Protein AF-A0A175YCN9-F1 (afdb_monomer_lite)

Sequence (134 aa):
MVKDSDGDILVMVSTGSLKIINKRVNELWAMLMGLTCCLYVGKHKVILETEHADVVAEWESWRTFIDPSYYNVIRSLVKRTTDKRLKLDVLVVHESKNQLARYLAKDGALNRTLPVMYFKPFGRVREFWHRDMG

Organism: Daucus carota subsp. sativus (NCBI:txid79200)

Structure (mmCIF, N/CA/C/O backbone):
data_AF-A0A175YCN9-F1
#
_entry.id   AF-A0A175YCN9-F1
#
loop_
_atom_site.group_PDB
_atom_site.id
_atom_site.type_symbol
_atom_site.label_atom_id
_atom_site.label_alt_id
_atom_site.label_comp_id
_atom_site.label_asym_id
_atom_site.label_entity_id
_atom_site.label_seq_id
_atom_site.pdbx_PDB_ins_code
_atom_site.Cartn_x
_atom_site.Cartn_y
_atom_site.Cartn_z
_atom_site.occupancy
_atom_site.B_iso_or_equiv
_atom_site.auth_seq_id
_atom_site.auth_comp_id
_atom_site.auth_asym_id
_atom_site.auth_atom_id
_atom_site.pdbx_PDB_model_num
ATOM 1 N N . MET A 1 1 ? -2.670 -4.330 -0.073 1.00 81.88 1 MET A N 1
ATOM 2 C CA . MET A 1 1 ? -3.995 -4.244 0.592 1.00 81.88 1 MET A CA 1
ATOM 3 C C . MET A 1 1 ? -3.850 -3.461 1.886 1.00 81.88 1 MET A C 1
ATOM 5 O O . MET A 1 1 ? -2.803 -3.565 2.508 1.00 81.88 1 MET A O 1
ATOM 9 N N . VAL A 1 2 ? -4.861 -2.696 2.305 1.00 81.69 2 VAL A N 1
ATOM 10 C CA . VAL A 1 2 ? -4.828 -1.975 3.586 1.00 81.69 2 VAL A CA 1
ATOM 11 C C . VAL A 1 2 ? -5.940 -2.446 4.515 1.00 81.69 2 VAL A C 1
ATOM 13 O O . VAL A 1 2 ? -7.098 -2.549 4.102 1.00 81.69 2 VAL A O 1
ATOM 16 N N . LYS A 1 3 ? -5.571 -2.729 5.764 1.00 83.50 3 LYS A N 1
ATOM 17 C CA . LYS A 1 3 ? -6.444 -3.233 6.826 1.00 83.50 3 LYS A CA 1
ATOM 18 C C . LYS A 1 3 ? -6.483 -2.268 8.005 1.00 83.50 3 LYS A C 1
ATOM 20 O O . LYS A 1 3 ? -5.593 -1.428 8.131 1.00 83.50 3 LYS A O 1
ATOM 25 N N . ASP A 1 4 ? -7.480 -2.384 8.872 1.00 83.31 4 ASP A N 1
ATOM 26 C CA . ASP A 1 4 ? -7.411 -1.783 10.206 1.00 83.31 4 ASP A CA 1
ATOM 27 C C . ASP A 1 4 ? -6.798 -2.743 11.238 1.00 83.31 4 ASP A C 1
ATOM 29 O O . ASP A 1 4 ? -6.372 -3.854 10.915 1.00 83.31 4 ASP A O 1
ATOM 33 N N . SER A 1 5 ? -6.717 -2.295 12.492 1.00 79.94 5 SER A N 1
ATOM 34 C CA . SER A 1 5 ? -6.163 -3.085 13.595 1.00 79.94 5 SER A CA 1
ATOM 35 C C . SER A 1 5 ? -6.964 -4.339 13.942 1.00 79.94 5 SER A C 1
ATOM 37 O O . SER A 1 5 ? -6.419 -5.230 14.589 1.00 79.94 5 SER A O 1
ATOM 39 N N . ASP A 1 6 ? -8.234 -4.416 13.541 1.00 78.25 6 ASP A N 1
ATOM 40 C CA . ASP A 1 6 ? -9.104 -5.563 13.805 1.00 78.25 6 ASP A CA 1
ATOM 41 C C . ASP A 1 6 ? -9.015 -6.636 12.712 1.00 78.25 6 ASP A C 1
ATOM 43 O O . ASP A 1 6 ? -9.557 -7.739 12.886 1.00 78.25 6 ASP A O 1
ATOM 47 N N . GLY A 1 7 ? -8.283 -6.331 11.634 1.00 74.12 7 GLY A N 1
ATOM 48 C CA . GLY A 1 7 ? -8.094 -7.179 10.463 1.00 74.12 7 GLY A CA 1
ATOM 49 C C . GLY A 1 7 ? -9.116 -6.931 9.353 1.00 74.12 7 GLY A C 1
ATOM 50 O O . GLY A 1 7 ? -9.119 -7.678 8.371 1.00 74.12 7 GLY A O 1
ATOM 51 N N . ASP A 1 8 ? -9.963 -5.905 9.479 1.00 78.69 8 ASP A N 1
ATOM 52 C CA . ASP A 1 8 ? -10.955 -5.560 8.461 1.00 78.69 8 ASP A CA 1
ATOM 53 C C . ASP A 1 8 ? -10.256 -4.953 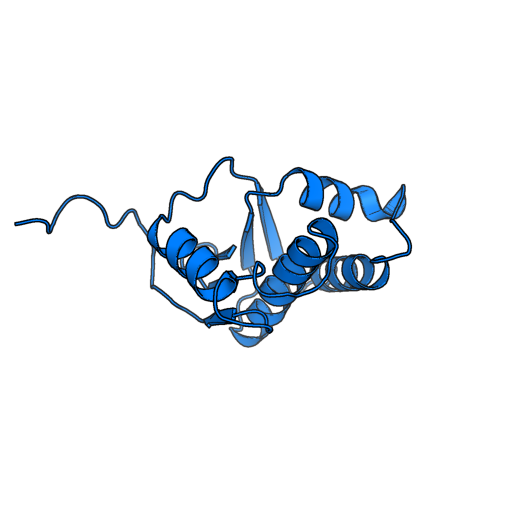7.250 1.00 78.69 8 ASP A C 1
ATOM 55 O O . ASP A 1 8 ? -9.400 -4.074 7.376 1.00 78.69 8 ASP A O 1
ATOM 59 N N . ILE A 1 9 ? -10.631 -5.400 6.052 1.00 77.50 9 ILE A N 1
ATOM 60 C CA . ILE A 1 9 ? -10.062 -4.863 4.819 1.00 77.50 9 ILE A CA 1
ATOM 61 C C . ILE A 1 9 ? -10.721 -3.521 4.537 1.00 77.50 9 ILE A C 1
ATOM 63 O O . ILE A 1 9 ? -11.890 -3.443 4.165 1.00 77.50 9 ILE A O 1
ATOM 67 N N . LEU A 1 10 ? -9.950 -2.449 4.681 1.00 80.62 10 LEU A N 1
ATOM 68 C CA . LEU A 1 10 ? -10.429 -1.100 4.413 1.00 80.62 10 LEU A CA 1
ATOM 69 C C . LEU A 1 10 ? -10.409 -0.805 2.919 1.00 80.62 10 LEU A C 1
ATOM 71 O O . LEU A 1 10 ? -11.368 -0.252 2.378 1.00 80.62 10 LEU A O 1
ATOM 75 N N . VAL A 1 11 ? -9.295 -1.147 2.269 1.00 81.50 11 VAL A N 1
ATOM 76 C CA . VAL A 1 11 ? -9.044 -0.811 0.870 1.00 81.50 11 VAL A CA 1
ATOM 77 C C . VAL A 1 11 ? -8.233 -1.912 0.208 1.00 81.50 11 VAL A C 1
ATOM 79 O O . VAL A 1 11 ? -7.179 -2.330 0.700 1.00 81.50 11 VAL A O 1
ATOM 82 N N . MET A 1 12 ? -8.681 -2.329 -0.968 1.00 79.25 12 MET A N 1
ATOM 83 C CA . MET A 1 12 ? -7.872 -3.110 -1.894 1.00 79.25 12 MET A CA 1
ATOM 84 C C . MET A 1 12 ? -7.624 -2.303 -3.156 1.00 79.25 12 MET A C 1
ATOM 86 O O . MET A 1 12 ? -8.552 -1.713 -3.704 1.00 79.25 12 MET A O 1
ATOM 90 N N . VAL A 1 13 ? -6.376 -2.304 -3.614 1.00 72.75 13 VAL A N 1
ATOM 91 C CA . VAL A 1 13 ? -5.971 -1.650 -4.856 1.00 72.75 13 VAL A CA 1
ATOM 92 C C . VAL A 1 13 ? -5.439 -2.722 -5.793 1.00 72.75 13 VAL A C 1
ATOM 94 O O . VAL A 1 13 ? -4.565 -3.498 -5.413 1.00 72.75 13 VAL A O 1
ATOM 97 N N . SER A 1 14 ? -6.007 -2.773 -6.990 1.00 69.62 14 SER A N 1
ATOM 98 C CA . S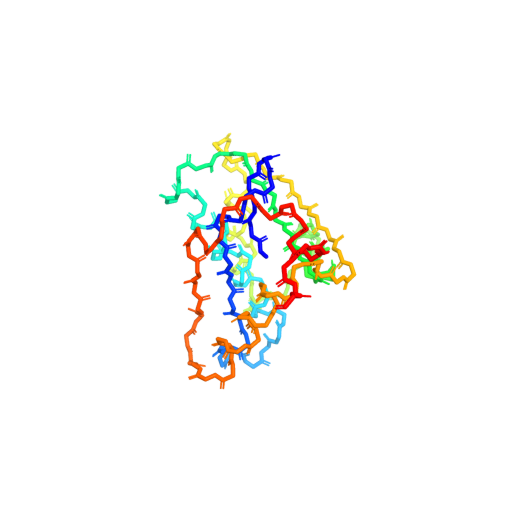ER A 1 14 ? -5.562 -3.598 -8.107 1.00 69.62 14 SER A CA 1
ATOM 99 C C . SER A 1 14 ? -4.755 -2.732 -9.071 1.00 69.62 14 SER A C 1
ATOM 101 O O . SER A 1 14 ? -5.262 -1.712 -9.547 1.00 69.62 14 SER A O 1
ATOM 103 N N . THR A 1 15 ? -3.505 -3.117 -9.339 1.00 60.28 15 THR A N 1
ATOM 104 C CA . THR A 1 15 ? -2.540 -2.311 -10.110 1.00 60.28 15 THR A CA 1
ATOM 105 C C . THR A 1 15 ? -2.060 -2.919 -11.409 1.00 60.28 15 THR A C 1
ATOM 107 O O . THR A 1 15 ? -1.428 -2.213 -12.191 1.00 60.28 15 THR A O 1
ATOM 110 N N . GLY A 1 16 ? -2.403 -4.171 -11.714 1.00 54.06 16 GLY A N 1
ATOM 111 C CA . GLY A 1 16 ? -2.011 -4.776 -12.992 1.00 54.06 16 GLY A CA 1
ATOM 112 C C . GLY A 1 16 ? -2.688 -4.155 -14.228 1.00 54.06 16 GLY A C 1
ATOM 113 O O . GLY A 1 16 ? -2.368 -4.550 -15.341 1.00 54.06 16 GLY A O 1
ATOM 114 N N . SER A 1 17 ? -3.559 -3.156 -14.041 1.00 49.16 17 SER A N 1
ATOM 115 C CA . SER A 1 17 ? -4.194 -2.336 -15.080 1.00 49.16 17 SER A CA 1
ATOM 116 C C . SER A 1 17 ? -3.477 -1.015 -15.383 1.00 49.16 17 SER A C 1
ATOM 118 O O . SER A 1 17 ? -3.786 -0.355 -16.381 1.00 49.16 17 SER A O 1
ATOM 120 N N . LEU A 1 18 ? -2.544 -0.572 -14.534 1.00 54.34 18 LEU A N 1
ATOM 121 C CA . LEU A 1 18 ? -1.779 0.637 -14.812 1.00 54.34 18 LEU A CA 1
ATOM 122 C C . LEU A 1 18 ? -0.825 0.315 -15.967 1.00 54.34 18 LEU A C 1
ATOM 124 O O . LEU A 1 18 ? 0.188 -0.355 -15.781 1.00 54.34 18 LEU A O 1
ATOM 128 N N . LYS A 1 19 ? -1.120 0.823 -17.172 1.00 53.41 19 LYS A N 1
ATOM 129 C CA . LYS A 1 19 ? -0.239 0.759 -18.360 1.00 53.41 19 LYS A CA 1
ATOM 130 C C . LYS A 1 19 ? 1.109 1.484 -18.167 1.00 53.41 19 LYS A C 1
ATOM 132 O O . LYS A 1 19 ? 1.760 1.859 -19.139 1.00 53.41 19 LYS A O 1
ATOM 137 N N . ILE A 1 20 ? 1.539 1.725 -16.930 1.00 58.50 20 ILE A N 1
ATOM 138 C CA . ILE A 1 20 ? 2.896 2.155 -16.640 1.00 58.50 20 ILE A CA 1
ATOM 139 C C . ILE A 1 20 ? 3.775 0.930 -16.877 1.00 58.50 20 ILE A C 1
ATOM 141 O O . ILE A 1 20 ? 3.628 -0.109 -16.238 1.00 58.50 20 ILE A O 1
ATOM 145 N N . ILE A 1 21 ? 4.675 1.063 -17.844 1.00 61.03 21 ILE A N 1
ATOM 146 C CA . ILE A 1 21 ? 5.548 -0.007 -18.344 1.00 61.03 21 ILE A CA 1
ATOM 147 C C . ILE A 1 21 ? 6.434 -0.581 -17.220 1.00 61.03 21 ILE A C 1
ATOM 149 O O . ILE A 1 21 ? 6.882 -1.723 -17.287 1.00 61.03 21 ILE A O 1
ATOM 153 N N . ASN A 1 22 ? 6.657 0.192 -16.155 1.00 74.75 22 ASN A N 1
ATOM 154 C CA . ASN A 1 22 ? 7.477 -0.201 -15.025 1.00 74.75 22 ASN A CA 1
ATOM 155 C C . ASN A 1 22 ? 6.629 -0.786 -13.879 1.00 74.75 22 ASN A C 1
ATOM 157 O O . ASN A 1 22 ? 5.950 -0.061 -13.147 1.00 74.75 22 ASN A O 1
ATOM 161 N N . LYS A 1 23 ? 6.750 -2.105 -13.679 1.00 77.06 23 LYS A N 1
ATOM 162 C CA . LYS A 1 23 ? 6.118 -2.857 -12.581 1.00 77.06 23 LYS A CA 1
ATOM 163 C C . LYS A 1 23 ? 6.379 -2.230 -11.207 1.00 77.06 23 LYS A C 1
ATOM 165 O O . LYS A 1 23 ? 5.469 -2.153 -10.391 1.00 77.06 23 LYS A O 1
ATOM 170 N N . ARG A 1 24 ? 7.592 -1.729 -10.962 1.00 79.19 24 ARG A N 1
ATOM 171 C CA . ARG A 1 24 ? 7.982 -1.098 -9.692 1.00 79.19 24 ARG A CA 1
ATOM 172 C C . ARG A 1 24 ? 7.124 0.124 -9.375 1.00 79.19 24 ARG A C 1
ATOM 174 O O . ARG A 1 24 ? 6.643 0.297 -8.258 1.00 79.19 24 ARG A O 1
ATOM 181 N N . VAL A 1 25 ? 6.896 0.943 -10.398 1.00 79.50 25 VAL A N 1
ATOM 182 C CA . VAL A 1 25 ? 6.103 2.171 -10.308 1.00 79.50 25 VAL A CA 1
ATOM 183 C C . VAL A 1 25 ? 4.642 1.843 -10.038 1.00 79.50 25 VAL A C 1
ATOM 185 O O . VAL A 1 25 ? 4.023 2.503 -9.206 1.00 79.50 25 VAL A O 1
ATOM 188 N N . ASN A 1 26 ? 4.112 0.793 -10.669 1.00 79.12 26 ASN A N 1
ATOM 189 C CA . ASN A 1 26 ? 2.753 0.319 -10.410 1.00 79.12 26 ASN A CA 1
ATOM 190 C C . ASN A 1 26 ? 2.545 -0.064 -8.949 1.00 79.12 26 ASN A C 1
ATOM 192 O O . ASN A 1 26 ? 1.558 0.361 -8.353 1.00 79.12 26 ASN A O 1
ATOM 196 N N . GLU A 1 27 ? 3.481 -0.798 -8.352 1.00 82.50 27 GLU A N 1
ATOM 197 C CA . GLU A 1 27 ? 3.349 -1.202 -6.951 1.00 82.50 27 GLU A CA 1
ATOM 198 C C . GLU A 1 27 ? 3.482 -0.024 -5.979 1.00 82.50 27 GLU A C 1
ATOM 200 O O . GLU A 1 27 ? 2.706 0.085 -5.027 1.00 82.50 27 GLU A O 1
ATOM 205 N N . LEU A 1 28 ? 4.388 0.924 -6.240 1.00 85.50 28 LEU A N 1
ATOM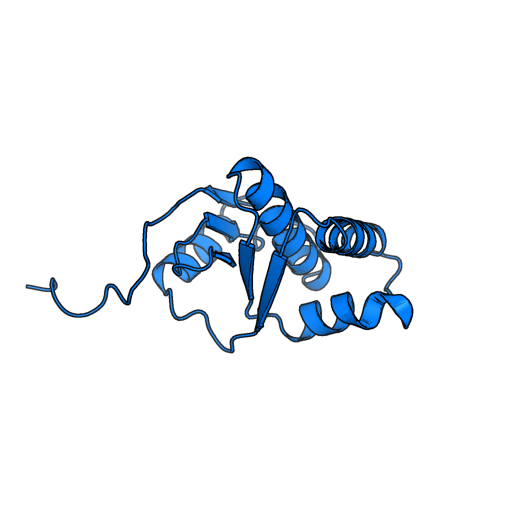 206 C CA . LEU A 1 28 ? 4.483 2.154 -5.442 1.00 85.50 28 LEU A CA 1
ATOM 207 C C . LEU A 1 28 ? 3.196 2.989 -5.528 1.00 85.50 28 LEU A C 1
ATOM 209 O O . LEU A 1 28 ? 2.710 3.499 -4.513 1.00 85.50 28 LEU A O 1
ATOM 213 N N . TRP A 1 29 ? 2.599 3.092 -6.718 1.00 83.38 29 TRP A N 1
ATOM 214 C CA . TRP A 1 29 ? 1.290 3.723 -6.892 1.00 83.38 29 TRP A CA 1
ATOM 215 C C . TRP A 1 29 ? 0.182 2.966 -6.158 1.00 83.38 29 TRP A C 1
ATOM 217 O O . TRP A 1 29 ? -0.660 3.610 -5.530 1.00 83.38 29 TRP A O 1
ATOM 227 N N . ALA A 1 30 ? 0.205 1.628 -6.164 1.00 81.12 30 ALA A N 1
ATOM 228 C CA . ALA A 1 30 ? -0.732 0.791 -5.410 1.00 81.12 30 ALA A CA 1
ATOM 229 C C . ALA A 1 30 ? -0.756 1.180 -3.932 1.00 81.12 30 ALA A C 1
ATOM 231 O O . ALA A 1 30 ? -1.817 1.422 -3.345 1.00 81.12 30 ALA A O 1
ATOM 232 N N . MET A 1 31 ? 0.440 1.254 -3.342 1.00 86.56 31 MET A N 1
ATOM 233 C CA . MET A 1 31 ? 0.631 1.593 -1.937 1.00 86.56 31 MET A CA 1
ATOM 234 C C . MET A 1 31 ? 0.155 3.018 -1.656 1.00 86.56 31 MET A C 1
ATOM 236 O O . MET A 1 31 ? -0.596 3.238 -0.704 1.00 86.56 31 MET A O 1
ATOM 240 N N . LEU A 1 32 ? 0.523 3.979 -2.512 1.00 86.69 32 LEU A N 1
ATOM 241 C CA . LEU A 1 32 ? 0.141 5.381 -2.339 1.00 86.69 32 LEU A CA 1
ATOM 242 C C . LEU A 1 32 ? -1.376 5.560 -2.386 1.00 86.69 32 LEU A C 1
ATOM 244 O O . LEU A 1 32 ? -1.945 6.265 -1.548 1.00 86.69 32 LEU A O 1
ATOM 248 N N . MET A 1 33 ? -2.039 4.904 -3.337 1.00 83.62 33 MET A N 1
ATOM 249 C CA . MET A 1 33 ? -3.493 4.934 -3.452 1.00 83.62 33 MET A CA 1
ATOM 250 C C . MET A 1 33 ? -4.160 4.290 -2.239 1.00 83.62 33 MET A C 1
ATOM 252 O O . MET A 1 33 ? -5.040 4.906 -1.639 1.00 83.62 33 MET A O 1
ATOM 256 N N . GLY A 1 34 ? -3.687 3.117 -1.806 1.00 82.88 34 GLY A N 1
ATOM 257 C CA . GLY A 1 34 ? -4.205 2.440 -0.616 1.00 82.88 34 GLY A CA 1
ATOM 258 C C . GLY A 1 34 ? -4.146 3.329 0.629 1.00 82.88 34 GLY A C 1
ATOM 259 O O . GLY A 1 34 ? -5.156 3.519 1.306 1.00 82.88 34 GLY A O 1
ATOM 260 N N . LEU A 1 35 ? -2.992 3.950 0.891 1.00 82.31 35 LEU A N 1
ATOM 261 C CA . LEU A 1 35 ? -2.802 4.857 2.031 1.00 82.31 35 LEU A CA 1
ATOM 262 C C . LEU A 1 35 ? -3.578 6.174 1.894 1.00 82.31 35 LEU A C 1
ATOM 264 O O . LEU A 1 35 ? -4.017 6.759 2.890 1.00 82.31 35 LEU A O 1
ATOM 268 N N . THR A 1 36 ? -3.759 6.667 0.670 1.00 80.88 36 THR A N 1
ATOM 269 C CA . THR A 1 36 ? -4.578 7.854 0.407 1.00 80.88 36 THR A CA 1
ATOM 270 C C . THR A 1 36 ? -6.029 7.588 0.789 1.00 80.88 36 THR A C 1
ATOM 272 O O . THR A 1 36 ? -6.612 8.366 1.550 1.00 80.88 36 THR A O 1
ATOM 275 N N . CYS A 1 37 ? -6.568 6.453 0.346 1.00 75.88 37 CYS A N 1
ATOM 276 C CA . CYS A 1 37 ? -7.930 6.008 0.613 1.00 75.88 37 CYS A CA 1
ATOM 277 C C . CYS A 1 37 ? -8.219 5.788 2.104 1.00 75.88 37 CYS A C 1
ATOM 279 O O . CYS A 1 37 ? -9.327 6.077 2.545 1.00 75.88 37 CYS A O 1
ATOM 281 N N . CYS A 1 38 ? -7.243 5.375 2.913 1.00 71.44 38 CYS A N 1
ATOM 282 C CA . CYS A 1 38 ? -7.463 5.171 4.351 1.00 71.44 38 CYS A CA 1
ATOM 283 C C . CYS A 1 38 ? -7.919 6.422 5.107 1.00 71.44 38 CYS A C 1
ATOM 285 O O . CYS A 1 38 ? -8.753 6.312 6.008 1.00 71.44 38 CYS A O 1
ATOM 287 N N . LEU A 1 39 ? -7.447 7.614 4.717 1.00 67.38 39 LEU A N 1
ATOM 288 C CA . LEU A 1 39 ? -7.950 8.847 5.331 1.00 67.38 39 LEU A CA 1
ATOM 289 C C . LEU A 1 39 ? -9.389 9.159 4.919 1.00 67.38 39 LEU A C 1
ATOM 291 O O . LEU A 1 39 ? -10.134 9.680 5.741 1.00 67.38 39 LEU A O 1
ATOM 295 N N . TYR A 1 40 ? -9.803 8.808 3.698 1.00 69.94 40 TYR A N 1
ATOM 296 C CA . TYR A 1 40 ? -11.206 8.943 3.287 1.00 69.94 40 TYR A CA 1
ATOM 297 C C . TYR A 1 40 ? -12.126 8.026 4.098 1.00 69.94 40 TYR A C 1
ATOM 299 O O . TYR A 1 40 ? -13.266 8.380 4.372 1.00 69.94 40 TYR A O 1
ATOM 307 N N . VAL A 1 41 ? -11.618 6.870 4.532 1.00 69.44 41 VAL A N 1
ATOM 308 C CA . VAL A 1 41 ? -12.350 5.936 5.401 1.00 69.44 41 VAL A CA 1
ATOM 309 C C . VAL A 1 41 ? -12.313 6.375 6.880 1.00 69.44 41 VAL A C 1
ATOM 311 O O . VAL A 1 41 ? -12.957 5.756 7.724 1.00 69.44 41 VAL A O 1
ATOM 314 N N . GLY A 1 42 ? -11.592 7.455 7.213 1.00 70.56 42 GLY A N 1
ATOM 315 C CA . GLY A 1 42 ? -11.512 8.009 8.569 1.00 70.56 42 GLY A CA 1
ATOM 316 C C . GLY A 1 42 ? -10.744 7.128 9.560 1.00 70.56 42 GLY A C 1
ATOM 317 O O . GLY A 1 42 ? -10.920 7.259 10.770 1.00 70.56 42 GLY A O 1
ATOM 318 N N . LYS A 1 43 ? -9.915 6.196 9.070 1.00 77.38 43 LYS A N 1
ATOM 319 C CA . LYS A 1 43 ? -9.145 5.272 9.913 1.00 77.38 43 LYS A CA 1
ATOM 320 C C . LYS A 1 43 ? -7.701 5.746 10.032 1.00 77.38 43 LYS A C 1
ATOM 322 O O . LYS A 1 43 ? -7.008 5.966 9.043 1.00 77.38 43 LYS A O 1
ATOM 327 N N . HIS A 1 44 ? -7.261 5.875 11.279 1.00 78.38 44 HIS A N 1
ATOM 328 C CA . HIS A 1 44 ? -5.962 6.440 11.639 1.00 78.38 44 HIS A CA 1
ATOM 329 C C . HIS A 1 44 ? -4.908 5.385 11.963 1.00 78.38 44 HIS A C 1
ATOM 331 O O . HIS A 1 44 ? -3.728 5.675 11.843 1.00 78.38 44 HIS A O 1
ATOM 337 N N . LYS A 1 45 ? -5.305 4.171 12.363 1.00 85.06 45 LYS A N 1
ATOM 338 C CA . LYS A 1 45 ? -4.395 3.039 12.570 1.00 85.06 45 LYS A CA 1
ATOM 339 C C . LYS A 1 45 ? -4.660 1.994 11.497 1.00 85.06 45 LYS A C 1
ATOM 341 O O . LYS A 1 45 ? -5.766 1.457 11.445 1.00 85.06 45 LYS A O 1
ATOM 346 N N . VAL A 1 46 ? -3.676 1.752 10.640 1.00 85.81 46 VAL A N 1
ATOM 347 C CA . VAL A 1 46 ? -3.830 0.890 9.468 1.00 85.81 46 VAL A CA 1
ATOM 348 C C . VAL A 1 46 ? -2.616 -0.005 9.261 1.00 85.81 46 VAL A C 1
ATOM 350 O O . VAL A 1 46 ? -1.495 0.367 9.596 1.00 85.81 46 VAL A O 1
ATOM 353 N N . ILE A 1 47 ? -2.856 -1.173 8.676 1.00 88.25 47 ILE A N 1
ATOM 354 C CA . ILE A 1 47 ? -1.840 -2.158 8.319 1.00 88.25 47 ILE A CA 1
ATOM 355 C C . ILE A 1 47 ? -1.789 -2.249 6.794 1.00 88.25 47 ILE A C 1
ATOM 357 O O . ILE A 1 47 ? -2.781 -2.628 6.167 1.00 88.25 47 ILE A O 1
ATOM 361 N N . LEU A 1 48 ? -0.657 -1.905 6.184 1.00 87.31 48 LEU A N 1
ATOM 362 C CA . LEU A 1 48 ? -0.406 -2.130 4.760 1.00 87.31 48 LEU A CA 1
ATOM 363 C C . LEU A 1 48 ? 0.184 -3.529 4.580 1.00 87.31 48 LEU A C 1
ATOM 365 O O . LEU A 1 48 ? 1.358 -3.747 4.854 1.00 87.31 48 LEU A O 1
ATOM 369 N N . GLU A 1 49 ? -0.628 -4.464 4.096 1.00 87.06 49 GLU A N 1
ATOM 370 C CA . GLU A 1 49 ? -0.182 -5.802 3.702 1.00 87.06 49 GLU A CA 1
ATOM 371 C C . GLU A 1 49 ? 0.221 -5.811 2.223 1.00 87.06 49 GLU A C 1
ATOM 373 O O . GLU A 1 49 ? -0.567 -5.404 1.357 1.00 87.06 49 GLU A O 1
ATOM 378 N N . THR A 1 50 ? 1.425 -6.290 1.919 1.00 84.81 50 THR A N 1
ATOM 379 C CA . THR A 1 50 ? 1.954 -6.363 0.550 1.00 84.81 50 THR A CA 1
ATOM 380 C C . THR A 1 50 ? 2.837 -7.591 0.341 1.00 84.81 50 THR A C 1
ATOM 382 O O . THR A 1 50 ? 3.528 -8.027 1.256 1.00 84.81 50 THR A O 1
ATOM 385 N N . GLU A 1 51 ? 2.828 -8.127 -0.880 1.00 85.31 51 GLU A N 1
ATOM 386 C CA . GLU A 1 51 ? 3.728 -9.207 -1.315 1.00 85.31 51 GLU A CA 1
ATOM 387 C C . GLU A 1 51 ? 5.065 -8.665 -1.864 1.00 85.31 51 GLU A C 1
ATOM 389 O O . GLU A 1 51 ? 6.006 -9.411 -2.125 1.00 85.31 51 GLU A O 1
ATOM 394 N N . HIS A 1 52 ? 5.176 -7.343 -2.025 1.00 85.81 52 HIS A N 1
ATOM 395 C CA . HIS A 1 52 ? 6.300 -6.677 -2.687 1.00 85.81 52 HIS A CA 1
ATOM 396 C C . HIS A 1 52 ? 7.338 -6.165 -1.682 1.00 85.81 52 HIS A C 1
ATOM 398 O O . HIS A 1 52 ? 7.440 -4.961 -1.429 1.00 85.81 52 HIS A O 1
ATOM 404 N N . ALA A 1 53 ? 8.089 -7.093 -1.083 1.00 86.19 53 ALA A N 1
ATOM 405 C CA . ALA A 1 53 ? 9.151 -6.807 -0.108 1.00 86.19 53 ALA A CA 1
ATOM 406 C C . ALA A 1 53 ? 10.206 -5.827 -0.646 1.00 86.19 53 ALA A C 1
ATOM 408 O O . ALA A 1 53 ? 10.673 -4.925 0.042 1.00 86.19 53 ALA A O 1
ATOM 409 N N . ASP A 1 54 ? 10.550 -6.009 -1.912 1.00 86.19 54 ASP A N 1
ATOM 410 C CA . ASP A 1 54 ? 11.523 -5.246 -2.674 1.00 86.19 54 ASP A CA 1
ATOM 411 C C . ASP A 1 54 ? 11.101 -3.779 -2.860 1.00 86.19 54 ASP A C 1
ATOM 413 O O . ASP A 1 54 ? 11.939 -2.879 -2.788 1.00 86.19 54 ASP A O 1
ATOM 417 N N . VAL A 1 55 ? 9.803 -3.540 -3.059 1.00 86.50 55 VAL A N 1
ATOM 418 C CA . VAL A 1 55 ? 9.203 -2.202 -3.168 1.00 86.50 55 VAL A CA 1
ATOM 419 C C . VAL A 1 55 ? 9.170 -1.502 -1.811 1.00 86.50 55 VAL A C 1
ATOM 421 O O . VAL A 1 55 ? 9.462 -0.309 -1.729 1.00 86.50 55 VAL A O 1
ATOM 424 N N . VAL A 1 56 ? 8.848 -2.240 -0.742 1.00 87.81 56 VAL A N 1
ATOM 425 C CA . VAL A 1 56 ? 8.887 -1.707 0.630 1.00 87.81 56 VAL A CA 1
ATOM 426 C C . VAL A 1 56 ? 10.305 -1.298 1.001 1.00 87.81 56 VAL A C 1
ATOM 428 O O . VAL A 1 56 ? 10.502 -0.172 1.444 1.00 87.81 56 VAL A O 1
ATOM 431 N N . ALA A 1 57 ? 11.289 -2.164 0.749 1.00 87.38 57 ALA A N 1
ATOM 432 C CA . ALA A 1 57 ? 12.687 -1.881 1.054 1.00 87.38 57 ALA A CA 1
ATOM 433 C C . ALA A 1 57 ? 13.174 -0.595 0.371 1.00 87.38 57 ALA A C 1
ATOM 435 O O . ALA A 1 57 ? 13.821 0.233 1.005 1.00 87.38 57 ALA A O 1
ATOM 436 N N . GLU A 1 58 ? 12.814 -0.388 -0.897 1.00 86.56 58 GLU A N 1
ATOM 437 C CA . GLU A 1 58 ? 13.179 0.829 -1.623 1.00 86.56 58 GLU A CA 1
ATOM 438 C C . GLU A 1 58 ? 12.504 2.083 -1.065 1.00 86.56 58 GLU A C 1
ATOM 440 O O . GLU A 1 58 ? 13.137 3.132 -0.919 1.00 86.56 58 GLU A O 1
ATOM 445 N N . TRP A 1 59 ? 11.218 1.976 -0.736 1.00 87.50 59 TRP A N 1
ATOM 446 C CA . TRP A 1 59 ? 10.498 3.067 -0.101 1.00 87.50 59 TRP A CA 1
ATOM 447 C C . TRP A 1 59 ? 11.090 3.409 1.276 1.00 87.50 59 TRP A C 1
ATOM 449 O O . TRP A 1 59 ? 11.227 4.588 1.598 1.00 87.50 59 TRP A O 1
ATOM 459 N N . GLU A 1 60 ? 11.505 2.426 2.071 1.00 85.94 60 GLU A N 1
ATOM 460 C CA . GLU A 1 60 ? 12.172 2.660 3.357 1.00 85.94 60 GLU A CA 1
ATOM 461 C C . GLU A 1 60 ? 13.578 3.255 3.180 1.00 85.94 60 GLU A C 1
ATOM 463 O O . GLU A 1 60 ? 13.969 4.162 3.921 1.00 85.94 60 GLU A O 1
ATOM 468 N N . SER A 1 61 ? 14.312 2.829 2.147 1.00 86.75 61 SER A N 1
ATOM 469 C CA . SER A 1 61 ? 15.659 3.316 1.825 1.00 86.75 61 SER A CA 1
ATOM 470 C C . SER A 1 61 ? 15.692 4.630 1.035 1.00 86.75 61 SER A C 1
ATOM 472 O O . SER A 1 61 ? 16.746 5.009 0.523 1.00 86.75 61 SER A O 1
ATOM 474 N N . TRP A 1 62 ? 14.572 5.353 0.941 1.00 84.25 62 TRP A N 1
ATOM 475 C CA . TRP A 1 62 ? 14.414 6.543 0.092 1.00 84.25 62 TRP A CA 1
ATOM 476 C C . TRP A 1 62 ? 15.457 7.651 0.323 1.00 84.25 62 TRP A C 1
ATOM 478 O O . TRP A 1 62 ? 15.679 8.500 -0.535 1.00 84.25 62 TRP A O 1
ATOM 488 N N . ARG A 1 63 ? 16.103 7.689 1.493 1.00 84.38 63 ARG A N 1
ATOM 489 C CA . ARG A 1 63 ? 17.159 8.672 1.790 1.00 84.38 63 ARG A CA 1
ATOM 490 C C . ARG A 1 63 ? 18.496 8.342 1.131 1.00 84.38 63 ARG A C 1
ATOM 492 O O . ARG A 1 63 ? 19.305 9.246 0.958 1.00 84.38 63 ARG A O 1
ATOM 499 N N . THR A 1 64 ? 18.727 7.074 0.801 1.00 83.88 64 THR A N 1
ATOM 500 C CA . THR A 1 64 ? 20.000 6.581 0.265 1.00 83.88 64 THR A CA 1
ATOM 501 C C . THR A 1 64 ? 20.026 6.683 -1.253 1.00 83.88 64 THR A C 1
ATOM 503 O O . THR A 1 64 ? 20.982 7.201 -1.823 1.00 83.88 64 THR A O 1
ATOM 506 N N . PHE A 1 65 ? 18.973 6.203 -1.913 1.00 78.06 65 PHE A N 1
ATOM 507 C CA . PHE A 1 65 ? 18.846 6.241 -3.363 1.00 78.06 65 PHE A CA 1
ATOM 508 C C . PHE A 1 65 ? 17.373 6.129 -3.756 1.00 78.06 65 PHE A C 1
ATOM 510 O O . PHE A 1 65 ? 16.636 5.328 -3.185 1.00 78.06 65 PHE A O 1
ATOM 517 N N . ILE A 1 66 ? 16.955 6.933 -4.733 1.00 77.44 66 ILE A N 1
ATOM 518 C CA . ILE A 1 66 ? 15.644 6.832 -5.371 1.00 77.44 66 ILE A CA 1
ATOM 519 C C . ILE A 1 66 ? 15.854 6.982 -6.871 1.00 77.44 66 ILE A C 1
ATOM 521 O O . ILE A 1 66 ? 16.481 7.949 -7.310 1.00 77.44 66 ILE A O 1
ATOM 525 N N . ASP A 1 67 ? 15.276 6.075 -7.650 1.00 78.75 67 ASP A N 1
ATOM 526 C CA . ASP A 1 67 ? 15.212 6.239 -9.095 1.00 78.75 67 ASP A CA 1
ATOM 527 C C . ASP A 1 67 ? 14.432 7.528 -9.458 1.00 78.75 67 ASP A C 1
ATOM 529 O O . ASP A 1 67 ? 13.287 7.722 -9.015 1.00 78.75 67 ASP A O 1
ATOM 533 N N . PRO A 1 68 ? 15.009 8.424 -10.279 1.00 81.88 68 PRO A N 1
ATOM 534 C CA . PRO A 1 68 ? 14.357 9.667 -10.683 1.00 81.88 68 PRO A CA 1
ATOM 535 C C . PRO A 1 68 ? 12.989 9.469 -11.351 1.00 81.88 68 PRO A C 1
ATOM 537 O O . PRO A 1 68 ? 12.124 10.339 -11.233 1.00 81.88 68 PRO A O 1
ATOM 540 N N . SER A 1 69 ? 12.767 8.335 -12.025 1.00 81.25 69 SER A N 1
ATOM 541 C CA . SER A 1 69 ? 11.546 8.059 -12.794 1.00 81.25 69 SER A CA 1
ATOM 542 C C . SER A 1 69 ? 10.283 7.941 -11.935 1.00 81.25 69 SER A C 1
ATOM 544 O O . SER A 1 69 ? 9.176 8.131 -12.443 1.00 81.25 69 SER A O 1
ATOM 546 N N . TYR A 1 70 ? 10.419 7.696 -10.628 1.00 81.06 70 TYR A N 1
ATOM 547 C CA . TYR A 1 70 ? 9.289 7.605 -9.694 1.00 81.06 70 TYR A CA 1
ATOM 548 C C . TYR A 1 70 ? 9.538 8.268 -8.336 1.00 81.06 70 TYR A C 1
ATOM 550 O O . TYR A 1 70 ? 8.782 8.061 -7.380 1.00 81.06 70 TYR A O 1
ATOM 558 N N . TYR A 1 71 ? 10.523 9.165 -8.271 1.00 85.00 71 TYR A N 1
ATOM 559 C CA . TYR A 1 71 ? 10.828 9.977 -7.092 1.00 85.00 71 TYR A CA 1
ATOM 560 C C . TYR A 1 71 ? 9.598 10.672 -6.486 1.00 85.00 71 TYR A C 1
ATOM 562 O O . TYR A 1 71 ? 9.410 10.691 -5.268 1.00 85.00 71 TYR A O 1
ATOM 570 N N . ASN A 1 72 ? 8.713 11.200 -7.335 1.00 85.56 72 ASN A N 1
ATOM 571 C CA . ASN A 1 72 ? 7.501 11.893 -6.891 1.00 85.56 72 ASN A CA 1
ATOM 572 C C . ASN A 1 72 ? 6.530 10.974 -6.129 1.00 85.56 72 ASN A C 1
ATOM 574 O O . ASN A 1 72 ? 5.866 11.425 -5.189 1.00 85.56 72 ASN A O 1
ATOM 578 N N . VAL A 1 73 ? 6.463 9.692 -6.502 1.00 84.69 73 VAL A N 1
ATOM 579 C CA . VAL A 1 73 ? 5.596 8.698 -5.852 1.00 84.69 73 VAL A CA 1
ATOM 580 C C . VAL A 1 73 ? 6.135 8.377 -4.461 1.00 84.69 73 VAL A C 1
ATOM 582 O O . VAL A 1 73 ? 5.395 8.461 -3.481 1.00 84.69 73 VAL A O 1
ATOM 585 N N . ILE A 1 74 ? 7.443 8.122 -4.355 1.00 85.69 74 ILE A N 1
ATOM 586 C CA . ILE 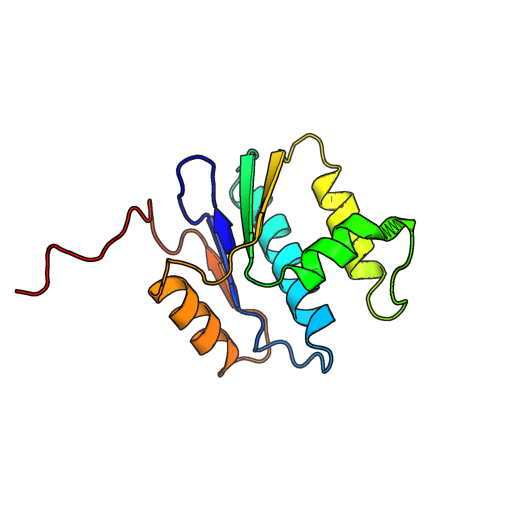A 1 74 ? 8.118 7.863 -3.075 1.00 85.69 74 ILE A CA 1
ATOM 587 C C . ILE A 1 74 ? 8.007 9.071 -2.143 1.00 85.69 74 ILE A C 1
ATOM 589 O O . ILE A 1 74 ? 7.624 8.922 -0.984 1.00 85.69 74 ILE A O 1
ATOM 593 N N . ARG A 1 75 ? 8.247 10.292 -2.637 1.00 87.88 75 ARG A N 1
ATOM 594 C CA . ARG A 1 75 ? 8.086 11.510 -1.826 1.00 87.88 75 ARG A CA 1
ATOM 595 C C . ARG A 1 75 ? 6.652 11.647 -1.297 1.00 87.88 75 ARG A C 1
ATOM 597 O O . ARG A 1 75 ? 6.459 12.039 -0.146 1.00 87.88 75 ARG A O 1
ATOM 604 N N . SER A 1 76 ? 5.652 11.327 -2.117 1.00 87.25 76 SER A N 1
ATOM 605 C CA . SER A 1 76 ? 4.239 11.377 -1.718 1.00 87.25 76 SER A CA 1
ATOM 606 C C . SER A 1 76 ? 3.908 10.331 -0.652 1.00 87.25 76 SER A C 1
ATOM 608 O O . SER A 1 76 ? 3.230 10.657 0.323 1.00 87.25 76 SER A O 1
ATOM 610 N N . LEU A 1 77 ? 4.443 9.114 -0.790 1.00 86.44 77 LEU A N 1
ATOM 611 C CA . LEU A 1 77 ? 4.348 8.054 0.218 1.00 86.44 77 LEU A CA 1
ATOM 612 C C . LEU A 1 77 ? 4.974 8.480 1.547 1.00 86.44 77 LEU A C 1
ATOM 614 O O . LEU A 1 77 ? 4.308 8.427 2.577 1.00 86.44 77 LEU A O 1
ATOM 618 N N . VAL A 1 78 ? 6.214 8.975 1.524 1.00 87.19 78 VAL A N 1
ATOM 619 C CA . VAL A 1 78 ? 6.920 9.459 2.721 1.00 87.19 78 VAL A CA 1
ATOM 620 C C . VAL A 1 78 ? 6.141 10.583 3.395 1.00 87.19 78 VAL A C 1
ATOM 622 O O . VAL A 1 78 ? 5.885 10.525 4.594 1.00 87.19 78 VAL A O 1
ATOM 625 N N . LYS A 1 79 ? 5.688 11.587 2.633 1.00 86.38 79 LYS A N 1
ATOM 626 C CA . LYS A 1 79 ? 4.864 12.673 3.182 1.00 86.38 79 LYS A CA 1
ATOM 627 C C . LYS A 1 79 ? 3.613 12.122 3.869 1.00 86.38 79 LYS A C 1
ATOM 629 O O . LYS A 1 79 ? 3.233 12.609 4.933 1.00 86.38 79 LYS A O 1
ATOM 634 N N . ARG A 1 80 ? 2.988 11.097 3.281 1.00 81.00 80 ARG A N 1
ATOM 635 C CA . ARG A 1 80 ? 1.775 10.479 3.818 1.00 81.00 80 ARG A CA 1
ATOM 636 C C . ARG A 1 80 ? 2.021 9.736 5.123 1.00 81.00 80 ARG A C 1
ATOM 638 O O . ARG A 1 80 ? 1.192 9.832 6.020 1.00 81.00 80 ARG A O 1
ATOM 645 N N . THR A 1 81 ? 3.138 9.033 5.247 1.00 81.31 81 THR A N 1
ATOM 646 C CA . THR A 1 81 ? 3.459 8.266 6.459 1.00 81.31 81 THR A CA 1
ATOM 647 C C . THR A 1 81 ? 4.083 9.101 7.564 1.00 81.31 81 THR A C 1
ATOM 649 O O . THR A 1 81 ? 4.031 8.708 8.723 1.00 81.31 81 THR A O 1
ATOM 652 N N . THR A 1 82 ? 4.596 10.289 7.243 1.00 81.56 82 THR A N 1
ATOM 653 C CA . THR A 1 82 ? 4.996 11.282 8.252 1.00 81.56 82 THR A CA 1
ATOM 654 C C . THR A 1 82 ? 3.820 12.040 8.878 1.00 81.56 82 THR A C 1
ATOM 656 O O . THR A 1 82 ? 4.018 12.792 9.835 1.00 81.56 82 THR A O 1
ATOM 659 N N . ASP A 1 83 ? 2.595 11.870 8.366 1.00 79.88 83 ASP A N 1
ATOM 660 C CA . ASP A 1 83 ? 1.401 12.464 8.969 1.00 79.88 83 ASP A CA 1
ATOM 661 C C . ASP A 1 83 ? 1.117 11.807 10.329 1.00 79.88 83 ASP A C 1
ATOM 663 O O . ASP A 1 83 ? 0.813 10.620 10.413 1.00 79.88 83 ASP A O 1
ATOM 667 N N . LYS A 1 84 ? 1.161 12.596 11.410 1.00 77.88 84 LYS A N 1
ATOM 668 C CA . LYS A 1 84 ? 0.921 12.121 12.786 1.00 77.88 84 LYS A CA 1
ATOM 669 C C . LYS A 1 84 ? -0.469 11.509 12.987 1.00 77.88 84 LYS A C 1
ATOM 671 O O . LYS A 1 84 ? -0.686 10.797 13.966 1.00 77.88 84 LYS A O 1
ATOM 676 N N . ARG A 1 85 ? -1.420 11.803 12.095 1.00 78.31 85 ARG A N 1
ATOM 677 C CA . ARG A 1 85 ? -2.769 11.224 12.106 1.00 78.31 85 ARG A CA 1
ATOM 678 C C . ARG A 1 85 ? -2.797 9.803 11.549 1.00 78.31 85 ARG A C 1
ATOM 680 O O . ARG A 1 85 ? -3.837 9.163 11.647 1.00 78.31 85 ARG A O 1
ATOM 687 N N . LEU A 1 86 ? -1.709 9.315 10.957 1.00 81.75 86 LEU A N 1
ATOM 688 C CA . LEU A 1 86 ? -1.610 7.977 10.395 1.00 81.75 86 LEU A CA 1
ATOM 689 C C . LEU A 1 86 ? -0.574 7.157 11.173 1.00 81.75 86 LEU A C 1
ATOM 691 O O . LEU A 1 86 ? 0.627 7.380 11.081 1.00 81.75 86 LEU A O 1
ATOM 695 N N . LYS A 1 87 ? -1.049 6.172 11.930 1.00 85.62 87 LYS A N 1
ATOM 696 C CA . LYS A 1 87 ? -0.247 5.069 12.455 1.00 85.62 87 LYS A CA 1
ATOM 697 C C . LYS A 1 87 ? -0.293 3.943 11.431 1.00 85.62 87 LYS A C 1
ATOM 699 O O . LYS A 1 87 ? -1.331 3.301 11.273 1.00 85.62 87 LYS A O 1
ATOM 704 N N . LEU A 1 88 ? 0.806 3.759 10.716 1.00 87.06 88 LEU A N 1
ATOM 705 C CA . LEU A 1 88 ? 0.943 2.737 9.692 1.00 87.06 88 LEU A CA 1
ATOM 706 C C . LEU A 1 88 ? 1.875 1.631 10.178 1.00 87.06 88 LEU A C 1
ATOM 708 O O . LEU A 1 88 ? 3.028 1.911 10.491 1.00 87.06 88 LEU A O 1
ATOM 712 N N . ASP A 1 89 ? 1.390 0.396 10.137 1.00 88.62 89 ASP A N 1
ATOM 713 C CA . ASP A 1 89 ? 2.212 -0.805 10.248 1.00 88.62 89 ASP A CA 1
ATOM 714 C C . ASP A 1 89 ? 2.353 -1.428 8.848 1.00 88.62 89 ASP A C 1
ATOM 716 O O . ASP A 1 89 ? 1.359 -1.609 8.141 1.00 88.62 89 ASP A O 1
ATOM 720 N N . VAL A 1 90 ? 3.574 -1.735 8.407 1.00 87.69 90 VAL A N 1
ATOM 721 C CA . VAL A 1 90 ? 3.817 -2.388 7.109 1.00 87.69 90 VAL A CA 1
ATOM 722 C C . VAL A 1 90 ? 4.058 -3.873 7.347 1.00 87.69 90 VAL A C 1
ATOM 724 O O . VAL A 1 90 ? 4.932 -4.249 8.123 1.00 87.69 90 VAL A O 1
ATOM 727 N N . LEU A 1 91 ? 3.275 -4.719 6.682 1.00 88.69 91 LEU A N 1
ATOM 728 C CA . LEU A 1 91 ? 3.372 -6.169 6.767 1.00 88.69 91 LEU A CA 1
ATOM 729 C C . LEU A 1 91 ? 3.708 -6.741 5.389 1.00 88.69 91 LEU A C 1
ATOM 731 O O . LEU A 1 91 ? 2.871 -6.772 4.485 1.00 88.69 91 LEU A O 1
ATOM 735 N N . VAL A 1 92 ? 4.938 -7.221 5.245 1.00 86.75 92 VAL A N 1
ATOM 736 C CA . VAL A 1 92 ? 5.375 -7.950 4.055 1.00 86.75 92 VAL A CA 1
ATOM 737 C C . VAL A 1 92 ? 5.033 -9.427 4.230 1.00 86.75 92 VAL A C 1
ATOM 739 O O . VAL A 1 92 ? 5.430 -10.046 5.215 1.00 86.75 92 VAL A O 1
ATOM 742 N N . VAL A 1 93 ? 4.291 -9.994 3.282 1.00 85.06 93 VAL A N 1
ATOM 743 C CA . VAL A 1 93 ? 3.891 -11.409 3.280 1.00 85.06 93 VAL A CA 1
ATOM 744 C C . VAL A 1 93 ? 4.402 -12.100 2.022 1.00 85.06 93 VAL A C 1
ATOM 746 O O . VAL A 1 93 ? 4.540 -11.467 0.986 1.00 85.06 93 VAL A O 1
ATOM 749 N N . HIS A 1 94 ? 4.667 -13.405 2.085 1.00 81.12 94 HIS A N 1
ATOM 750 C CA . HIS A 1 94 ? 5.006 -14.173 0.880 1.00 81.12 94 HIS A CA 1
ATOM 751 C C . HIS A 1 94 ? 3.808 -14.263 -0.077 1.00 81.12 94 HIS A C 1
ATOM 753 O O . HIS A 1 94 ? 3.949 -14.157 -1.290 1.00 81.12 94 HIS A O 1
ATOM 759 N N . GLU A 1 95 ? 2.617 -14.472 0.482 1.00 76.25 95 GLU A N 1
ATOM 760 C CA . GLU A 1 95 ? 1.364 -14.573 -0.255 1.00 76.25 95 GLU A CA 1
ATOM 761 C C . GLU A 1 95 ? 0.225 -14.103 0.653 1.00 76.25 95 GLU A C 1
ATOM 763 O O . GLU A 1 95 ? 0.174 -14.454 1.839 1.00 76.25 95 GLU A O 1
ATOM 768 N N . SER A 1 96 ? -0.694 -13.299 0.118 1.00 72.12 96 SER A N 1
ATOM 769 C CA . SER A 1 96 ? -1.873 -12.886 0.866 1.00 72.12 96 SER A CA 1
ATOM 770 C C . SER A 1 96 ? -2.767 -14.094 1.113 1.00 72.12 96 SER A C 1
ATOM 772 O O . SER A 1 96 ? -3.260 -14.738 0.185 1.00 72.12 96 SER A O 1
ATOM 774 N N . LYS A 1 97 ? -3.044 -14.362 2.392 1.00 72.00 97 LYS A N 1
ATOM 775 C CA . LYS A 1 97 ? -3.955 -15.435 2.815 1.00 72.00 97 LYS A CA 1
ATOM 776 C C . LYS A 1 97 ? -5.401 -15.215 2.354 1.00 72.00 97 LYS A C 1
ATOM 778 O O . LYS A 1 97 ? -6.210 -16.135 2.414 1.00 72.00 97 LYS A O 1
ATOM 783 N N . ASN A 1 98 ? -5.748 -14.013 1.887 1.00 70.81 98 ASN A N 1
ATOM 784 C CA . ASN A 1 98 ? -7.065 -13.741 1.331 1.00 70.81 98 ASN A CA 1
ATOM 785 C C . ASN A 1 98 ? -7.084 -14.006 -0.184 1.00 70.81 98 ASN A C 1
ATOM 787 O O . ASN A 1 98 ? -6.837 -13.117 -1.003 1.00 70.81 98 ASN A O 1
ATOM 791 N N . GLN A 1 99 ? -7.424 -15.245 -0.547 1.00 71.31 99 GLN A N 1
ATOM 792 C CA . GLN A 1 99 ? -7.500 -15.686 -1.941 1.00 71.31 99 GLN A CA 1
ATOM 793 C C . GLN A 1 99 ? -8.519 -14.891 -2.770 1.00 71.31 99 GLN A C 1
ATOM 795 O O . GLN A 1 99 ? -8.235 -14.572 -3.924 1.00 71.31 99 GLN A O 1
ATOM 800 N N . LEU A 1 100 ? -9.664 -14.517 -2.184 1.00 68.88 100 LEU A N 1
ATOM 801 C CA . LEU A 1 100 ? -10.681 -13.702 -2.855 1.00 68.88 100 LEU A CA 1
ATOM 802 C C . LEU A 1 100 ? -10.162 -12.289 -3.126 1.00 68.88 100 LEU A C 1
ATOM 804 O O . LEU A 1 100 ? -10.320 -11.769 -4.230 1.00 68.88 100 LEU A O 1
ATOM 808 N N . ALA A 1 101 ? -9.481 -11.691 -2.146 1.00 67.50 101 ALA A N 1
ATOM 809 C CA . ALA A 1 101 ? -8.867 -10.386 -2.327 1.00 67.50 101 ALA A CA 1
ATOM 810 C C . ALA A 1 101 ? -7.833 -10.415 -3.457 1.00 67.50 101 ALA A C 1
ATOM 812 O O . ALA A 1 101 ? -7.797 -9.526 -4.310 1.00 67.50 101 ALA A O 1
ATOM 813 N N . ARG A 1 102 ? -7.029 -11.478 -3.508 1.00 71.62 102 ARG A N 1
ATOM 814 C CA . ARG A 1 102 ? -6.053 -11.679 -4.575 1.00 71.62 102 ARG A CA 1
ATOM 815 C C . ARG A 1 102 ? -6.712 -11.879 -5.936 1.00 71.62 102 ARG A C 1
ATOM 817 O O . ARG A 1 102 ? -6.251 -11.299 -6.914 1.00 71.62 102 ARG A O 1
ATOM 824 N N . TYR A 1 103 ? -7.772 -12.682 -6.008 1.00 73.56 103 TYR A N 1
ATOM 825 C CA . TYR A 1 103 ? -8.522 -12.896 -7.242 1.00 73.56 103 TYR A CA 1
ATOM 826 C C . TYR A 1 103 ? -9.084 -11.577 -7.776 1.00 73.56 103 TYR A C 1
ATOM 828 O O . TYR A 1 103 ? -8.797 -11.223 -8.912 1.00 73.56 103 TYR A O 1
ATOM 836 N N . LEU A 1 104 ? -9.769 -10.791 -6.942 1.00 69.44 104 LEU A N 1
ATOM 837 C CA . LEU A 1 104 ? -10.332 -9.493 -7.337 1.00 69.44 104 LEU A CA 1
ATOM 838 C C . LEU A 1 104 ? -9.260 -8.467 -7.717 1.00 69.44 104 LEU A C 1
ATOM 840 O O . LEU A 1 104 ? -9.476 -7.636 -8.602 1.00 69.44 104 LEU A O 1
ATOM 844 N N . ALA A 1 105 ? -8.096 -8.526 -7.064 1.00 69.25 105 ALA A N 1
ATOM 845 C CA . ALA A 1 105 ? -6.950 -7.708 -7.432 1.00 69.25 105 ALA A CA 1
ATOM 846 C C . ALA A 1 105 ? -6.347 -8.125 -8.784 1.00 69.25 105 ALA A C 1
ATOM 848 O O . ALA A 1 105 ? -5.914 -7.258 -9.537 1.00 69.25 105 ALA A O 1
ATOM 849 N N . LYS A 1 106 ? -6.337 -9.417 -9.122 1.00 71.62 106 LYS A N 1
ATOM 850 C CA . LYS A 1 106 ? -5.864 -9.916 -10.424 1.00 71.62 106 LYS A CA 1
ATOM 851 C C . LYS A 1 106 ? -6.887 -9.691 -11.541 1.00 71.62 106 LYS A C 1
ATOM 853 O O . LYS A 1 106 ? -6.513 -9.262 -12.623 1.00 71.62 106 LYS A O 1
ATOM 858 N N . ASP A 1 107 ? -8.167 -9.917 -11.278 1.00 70.25 107 ASP A N 1
ATOM 859 C CA . ASP A 1 107 ? -9.245 -9.727 -12.251 1.00 70.25 107 ASP A CA 1
ATOM 860 C C . ASP A 1 107 ? -9.444 -8.245 -12.605 1.00 70.25 107 ASP A C 1
ATOM 862 O O . ASP A 1 107 ? -9.453 -7.868 -13.779 1.00 70.25 107 ASP A O 1
ATOM 866 N N . GLY A 1 108 ? -9.464 -7.368 -11.592 1.00 64.06 108 GLY A N 1
ATOM 867 C CA . GLY A 1 108 ? -9.532 -5.917 -11.801 1.00 64.06 108 GLY A CA 1
ATOM 868 C C . GLY A 1 108 ? -8.359 -5.361 -12.618 1.00 64.06 108 GLY A C 1
ATOM 869 O O . GLY A 1 108 ? -8.503 -4.336 -13.287 1.00 64.06 108 GLY A O 1
ATOM 870 N N . ALA A 1 109 ? -7.226 -6.064 -12.605 1.00 65.31 109 ALA A N 1
ATOM 871 C CA . ALA A 1 109 ? -6.024 -5.716 -13.342 1.00 65.31 109 ALA A CA 1
ATOM 872 C C . ALA A 1 109 ? -6.092 -6.121 -14.821 1.00 65.31 109 ALA A C 1
ATOM 874 O O . ALA A 1 109 ? -5.596 -5.388 -15.671 1.00 65.31 109 ALA A O 1
ATOM 875 N N . LEU A 1 110 ? -6.714 -7.260 -15.137 1.00 64.38 110 LEU A N 1
ATOM 876 C CA . LEU A 1 110 ? -6.746 -7.813 -16.495 1.00 64.38 110 LEU A CA 1
ATOM 877 C C . LEU A 1 110 ? -7.607 -6.990 -17.465 1.00 64.38 110 LEU A C 1
ATOM 879 O O . LEU A 1 110 ? -7.332 -6.975 -18.661 1.00 64.38 110 LEU A O 1
ATOM 883 N N . ASN A 1 111 ? -8.626 -6.290 -16.960 1.00 57.53 111 ASN A N 1
ATOM 884 C CA . ASN A 1 111 ? -9.693 -5.729 -17.797 1.00 57.53 111 ASN A CA 1
ATOM 885 C C . ASN A 1 111 ? -9.775 -4.196 -17.818 1.00 57.53 111 ASN A C 1
ATOM 887 O O . ASN A 1 111 ? -10.696 -3.644 -18.425 1.00 57.53 111 ASN A O 1
ATOM 891 N N . ARG A 1 112 ? -8.871 -3.472 -17.146 1.00 57.88 112 ARG A N 1
ATOM 892 C CA . ARG A 1 112 ? -8.965 -2.004 -17.029 1.00 57.88 112 ARG A CA 1
ATOM 893 C C . ARG A 1 112 ? -7.642 -1.309 -17.332 1.00 57.88 112 ARG A C 1
ATOM 895 O O . ARG A 1 112 ? -6.587 -1.920 -17.322 1.00 57.88 112 ARG A O 1
ATOM 902 N N . THR A 1 113 ? -7.713 -0.014 -17.631 1.00 59.31 113 THR A N 1
ATOM 903 C CA . THR A 1 113 ? -6.556 0.886 -17.827 1.00 59.31 113 THR A CA 1
ATOM 904 C C . THR A 1 113 ? -6.314 1.807 -16.632 1.00 59.31 113 THR A C 1
ATOM 906 O O . THR A 1 113 ? -5.350 2.569 -16.610 1.00 59.31 113 THR A O 1
ATOM 909 N N . LEU A 1 114 ? -7.216 1.755 -15.651 1.00 62.34 114 LEU A N 1
ATOM 910 C CA . LEU A 1 114 ? -7.197 2.546 -14.431 1.00 62.34 114 LEU A CA 1
ATOM 911 C C . LEU A 1 114 ? -7.096 1.615 -13.215 1.00 62.34 114 LEU A C 1
ATOM 913 O O . LEU A 1 114 ? -7.617 0.493 -13.263 1.00 62.34 114 LEU A O 1
ATOM 917 N N . PRO A 1 115 ? -6.457 2.071 -12.125 1.00 65.88 115 PRO A N 1
ATOM 918 C CA . PRO A 1 115 ? -6.370 1.310 -10.888 1.00 65.88 115 PRO A CA 1
ATOM 919 C C . PRO A 1 115 ? -7.772 1.084 -10.321 1.00 65.88 115 PRO A C 1
ATOM 921 O O . PRO A 1 115 ? -8.569 2.019 -10.198 1.00 65.88 115 PRO A O 1
ATOM 924 N N . VAL A 1 116 ? -8.081 -0.167 -9.978 1.00 68.25 116 VAL A N 1
ATOM 925 C CA . VAL A 1 116 ? -9.376 -0.520 -9.383 1.00 68.25 116 VAL A CA 1
ATOM 926 C C . VAL A 1 116 ? -9.242 -0.491 -7.873 1.00 68.25 116 VAL A C 1
ATOM 928 O O . VAL A 1 116 ? -8.377 -1.156 -7.303 1.00 68.25 116 VAL A O 1
ATOM 931 N N . MET A 1 117 ? -10.108 0.290 -7.234 1.00 72.44 117 MET A N 1
ATOM 932 C CA . MET A 1 117 ? -10.178 0.405 -5.786 1.00 72.44 117 MET A CA 1
ATOM 933 C C . MET A 1 117 ? -11.460 -0.241 -5.287 1.00 72.44 117 MET A C 1
ATOM 935 O O . MET A 1 117 ? -12.550 0.110 -5.737 1.00 72.44 117 MET A O 1
ATOM 939 N N . TYR A 1 118 ? -11.323 -1.133 -4.315 1.00 72.62 118 TYR A N 1
ATOM 940 C CA . TYR A 1 118 ? -12.454 -1.675 -3.580 1.00 72.62 118 TYR A CA 1
ATOM 941 C C . TYR A 1 118 ? -12.426 -1.128 -2.152 1.00 72.62 118 TYR A C 1
ATOM 943 O O . TYR A 1 118 ? -11.447 -1.332 -1.431 1.00 72.62 118 TYR A O 1
ATOM 951 N N . PHE A 1 119 ? -13.487 -0.424 -1.752 1.00 71.50 119 PHE A N 1
ATOM 952 C CA . PHE A 1 119 ? -13.642 0.163 -0.418 1.00 71.50 119 PHE A CA 1
ATOM 953 C C . PHE A 1 119 ? -14.511 -0.736 0.448 1.00 71.50 119 PHE A C 1
ATOM 955 O O . PHE A 1 119 ? -15.597 -1.113 0.017 1.00 71.50 119 PHE A O 1
ATOM 962 N N . LYS A 1 120 ? -14.042 -1.055 1.661 1.00 71.06 120 LYS A N 1
ATOM 963 C CA . LYS A 1 120 ? -14.703 -2.001 2.578 1.00 71.06 120 LYS A CA 1
ATOM 964 C C . LYS A 1 120 ? -15.241 -3.249 1.848 1.00 71.06 120 LYS A C 1
ATOM 966 O O . LYS A 1 1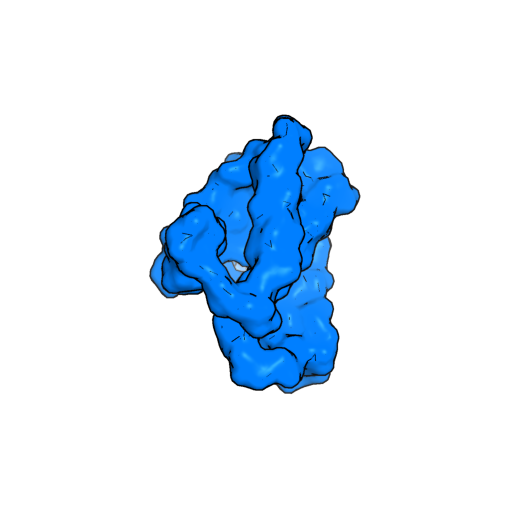20 ? -16.410 -3.588 2.027 1.00 71.06 120 LYS A O 1
ATOM 971 N N . PRO A 1 121 ? -14.436 -3.899 0.982 1.00 59.38 121 PRO A N 1
ATOM 972 C CA . PRO A 1 121 ? -14.943 -4.945 0.098 1.00 59.38 121 PRO A CA 1
ATOM 973 C C . PRO A 1 121 ? -15.532 -6.122 0.870 1.00 59.38 121 PRO A C 1
ATOM 975 O O . PRO A 1 121 ? -16.469 -6.750 0.395 1.00 59.38 121 PRO A O 1
ATOM 978 N N . PHE A 1 122 ? -15.008 -6.383 2.070 1.00 64.25 122 PHE A N 1
ATOM 979 C CA . PHE A 1 122 ? -15.469 -7.417 2.983 1.00 64.25 122 PHE A CA 1
ATOM 980 C C . PHE A 1 122 ? -15.257 -6.923 4.422 1.00 64.25 122 PHE A C 1
ATOM 982 O O . PHE A 1 122 ? -14.324 -6.157 4.676 1.00 64.25 122 PHE A O 1
ATOM 989 N N . GLY A 1 123 ? -16.115 -7.346 5.356 1.00 56.16 123 GLY A N 1
ATOM 990 C CA . GLY A 1 123 ? -15.891 -7.143 6.793 1.00 56.16 123 GLY A CA 1
ATOM 991 C C . GLY A 1 123 ? -14.687 -7.948 7.300 1.00 56.16 123 GLY A C 1
ATOM 992 O O . GLY A 1 123 ? -13.825 -8.350 6.519 1.00 56.16 123 GLY A O 1
ATOM 993 N N . ARG A 1 124 ? -14.625 -8.218 8.606 1.00 46.53 124 ARG A N 1
ATOM 994 C CA . ARG A 1 124 ? -13.528 -8.973 9.231 1.00 46.53 124 ARG A CA 1
ATOM 995 C C . ARG A 1 124 ? -13.221 -10.268 8.493 1.00 46.53 124 ARG A C 1
ATOM 997 O O . ARG A 1 124 ? -13.960 -11.243 8.608 1.00 46.53 124 ARG A O 1
ATOM 1004 N N . VAL A 1 125 ? -12.098 -10.308 7.774 1.00 49.84 125 VAL A N 1
ATOM 1005 C CA . VAL A 1 125 ? -11.624 -11.537 7.128 1.00 49.84 125 VAL A CA 1
ATOM 1006 C C . VAL A 1 125 ? -10.856 -12.347 8.165 1.00 49.84 125 VAL A C 1
ATOM 1008 O O . VAL A 1 125 ? -9.631 -12.438 8.149 1.00 49.84 125 VAL A O 1
ATOM 1011 N N . ARG A 1 126 ? -11.603 -12.918 9.113 1.00 42.72 126 ARG A N 1
ATOM 1012 C CA . ARG A 1 126 ? -11.178 -14.125 9.823 1.00 42.72 126 ARG A CA 1
ATOM 1013 C C . ARG A 1 126 ? -11.492 -15.272 8.875 1.0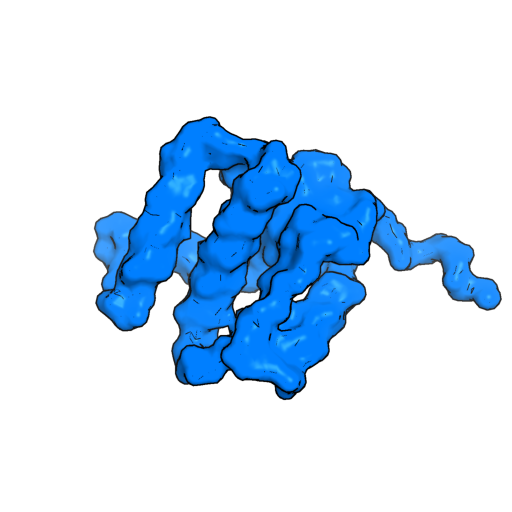0 42.72 126 ARG A C 1
ATOM 1015 O O . ARG A 1 126 ? -12.665 -15.536 8.671 1.00 42.72 126 ARG A O 1
ATOM 1022 N N . GLU A 1 127 ? -10.466 -15.820 8.226 1.00 39.97 127 GLU A N 1
ATOM 1023 C CA . GLU A 1 127 ? -10.475 -17.098 7.490 1.00 39.97 127 GLU A CA 1
ATOM 1024 C C . GLU A 1 127 ? -11.880 -17.643 7.164 1.00 39.97 127 GLU A C 1
ATOM 1026 O O . GLU A 1 127 ? -12.400 -18.527 7.837 1.00 39.97 127 GLU A O 1
ATOM 1031 N N . PHE A 1 128 ? -12.518 -17.107 6.120 1.00 37.91 128 PHE A N 1
ATOM 1032 C CA . PHE A 1 128 ? -13.773 -17.653 5.599 1.00 37.91 128 PHE A CA 1
ATOM 1033 C C . PHE A 1 128 ? -13.488 -18.860 4.705 1.00 37.91 128 PHE A C 1
ATOM 1035 O O . PHE A 1 128 ? -13.798 -18.839 3.525 1.00 37.91 128 PHE A O 1
ATOM 1042 N N . TRP A 1 129 ? -12.865 -19.903 5.250 1.00 41.31 129 TRP A N 1
ATOM 1043 C CA . TRP A 1 129 ? -12.774 -21.206 4.591 1.00 41.31 129 TRP A CA 1
ATOM 1044 C C . TRP A 1 129 ? -12.706 -22.298 5.655 1.00 41.31 129 TRP A C 1
ATOM 1046 O O . TRP A 1 129 ? -11.621 -22.656 6.090 1.00 41.31 129 TRP A O 1
ATOM 1056 N N . HIS A 1 130 ? -13.883 -22.753 6.113 1.00 35.00 130 HIS A N 1
ATOM 1057 C CA . HIS A 1 130 ? -14.205 -24.164 6.413 1.00 35.00 130 HIS A CA 1
ATOM 1058 C C . HIS A 1 130 ? -15.547 -24.346 7.154 1.00 35.00 130 HIS A C 1
ATOM 1060 O O . HIS A 1 130 ? -15.581 -25.070 8.145 1.00 35.00 130 HIS A O 1
ATOM 1066 N N . ARG A 1 131 ? -16.674 -23.759 6.703 1.00 37.38 131 ARG A N 1
ATOM 1067 C CA . ARG A 1 131 ? -17.986 -24.291 7.147 1.00 37.38 131 ARG A CA 1
ATOM 1068 C C . ARG A 1 131 ? -19.118 -24.433 6.135 1.00 37.38 131 ARG A C 1
ATOM 1070 O O . ARG A 1 131 ? -19.902 -25.337 6.361 1.00 37.38 131 ARG A O 1
ATOM 1077 N N . ASP A 1 132 ? -19.153 -23.723 5.010 1.00 34.62 132 ASP A N 1
ATOM 1078 C CA . ASP A 1 132 ? -20.320 -23.828 4.111 1.00 34.62 132 ASP A CA 1
ATOM 1079 C C . ASP A 1 132 ? -19.946 -24.210 2.668 1.00 34.62 132 ASP A C 1
ATOM 1081 O O . ASP A 1 132 ? -20.215 -23.482 1.718 1.00 34.62 132 ASP A O 1
ATOM 1085 N N . MET A 1 133 ? -19.321 -25.379 2.502 1.00 32.59 133 MET A N 1
ATOM 1086 C CA . MET A 1 133 ? -19.518 -26.191 1.294 1.00 32.59 133 MET A CA 1
ATOM 1087 C C . MET A 1 133 ? -20.240 -27.471 1.722 1.00 32.59 133 MET A C 1
ATOM 1089 O O . MET A 1 133 ? -19.604 -28.486 2.012 1.00 32.59 133 MET A O 1
ATOM 1093 N N . GLY A 1 134 ? -21.560 -27.348 1.845 1.00 34.78 134 GLY A N 1
ATOM 1094 C CA . GLY A 1 134 ? -22.527 -28.442 1.836 1.00 34.78 134 GLY A CA 1
ATOM 1095 C C . GLY A 1 134 ? -23.357 -28.354 0.567 1.00 34.78 134 GLY A C 1
ATOM 1096 O O . GLY A 1 134 ? -23.570 -27.209 0.104 1.00 34.78 134 GLY A O 1
#

Foldseek 3Di:
DKAAPLQQDFKAKAQLLAPPVDPLLSVLVRLLVSLVSCVVVVGAEMEAEDQCPVSVVCLVCVVPDDDPVRNVSSVSVVVSPPPPSHRYHYHHDNDDPPPVSVVCSVVQNVPHNDMDMDGSVDTRPPPPPDDPPD

InterPro domains:
  IPR002156 Ribonuclease H domain [PF13456] (3-107)

pLDDT: mean 74.02, std 13.88, range [32.59, 88.69]

Secondary structure (DSSP, 8-state):
-EEETTSBEEEEEE-TT---S-HHHHHHHHHHHHHHHHHHTT-SEEEEEES-HHHHHHHHTTTT---GGGHHHHHHHHHHHT-TT-EEEEEE-SS-S-HHHHHHHHHHHHS-SS-EEEES-SSB-S---SS---

Radius of gyration: 15.03 Å; chains: 1; bounding box: 42×41×32 Å